Protein AF-A0A3M1I078-F1 (afdb_monomer)

Foldseek 3Di:
DDDPPDDDDPVNVVVVVVVVVVVVVVVVVVVVVVVVVVVVVVVVVVVVVQQVVVVVVVVVCVVVVVDPDDAADWDWDWDDDPRWTKIWTWGDPPPDIDIDMDTDD

pLDDT: mean 86.78, std 10.29, range [51.62, 98.0]

Sequence (105 aa):
MRERKRGFSIVEALVAMAIVAVVLLALAMLLAHNIRTNQASRERLDAAQAAREILADYASKITAGSLACTVRTVCSYQGSYKGFSYTVYAKNNGSSWTLRVRLQP

Solvent-accessible surface area (backbone atoms only — not comparable to full-atom values): 6225 Å² total; per-residue (Å²): 137,84,81,78,81,80,77,87,50,72,68,56,52,54,52,52,51,52,51,51,53,54,52,53,53,54,50,52,55,52,50,57,50,51,51,54,56,49,51,59,48,48,55,51,50,52,50,52,49,49,49,51,54,52,50,51,54,50,51,53,35,55,76,69,64,71,54,91,68,58,89,77,45,76,41,77,48,74,54,75,57,97,81,27,40,35,38,38,36,40,36,50,74,86,91,51,75,48,76,47,75,47,78,40,122

Nearest PDB structures (foldseek):
  4wpy-assembly1_A-2  TM=6.976E-01  e=4.905E-01  Mycobacterium tuberculosis H37Rv
  2fgg-assembly1_A  TM=7.430E-01  e=8.508E-01  Mycobacterium tuberculosis

Structure (mmCIF, N/CA/C/O backbone):
data_AF-A0A3M1I078-F1
#
_entry.id   AF-A0A3M1I078-F1
#
loop_
_atom_site.group_PDB
_atom_site.id
_atom_site.type_symbol
_atom_site.label_atom_id
_atom_site.label_alt_id
_atom_site.label_comp_id
_atom_site.label_asym_id
_atom_site.label_entity_id
_atom_site.label_seq_id
_atom_site.pdbx_PDB_ins_code
_atom_site.Cartn_x
_atom_site.Cartn_y
_atom_site.Cartn_z
_atom_site.occupancy
_atom_site.B_iso_or_equiv
_atom_site.auth_seq_id
_atom_site.auth_comp_id
_atom_site.auth_asym_id
_atom_site.auth_atom_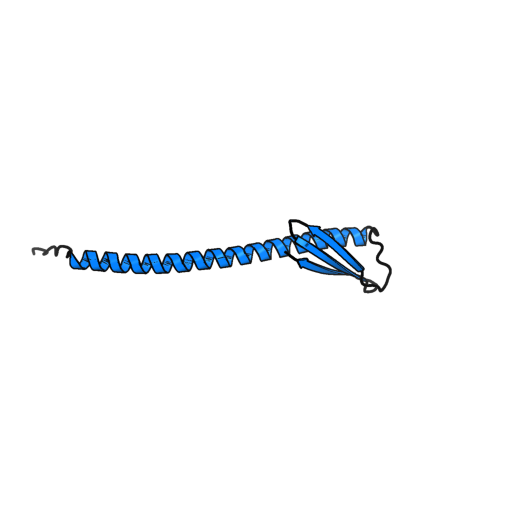id
_atom_site.pdbx_PDB_model_num
ATOM 1 N N . MET A 1 1 ? -25.489 -26.427 59.526 1.00 51.62 1 MET A N 1
ATOM 2 C CA . MET A 1 1 ? -24.937 -25.147 59.028 1.00 51.62 1 MET A CA 1
ATOM 3 C C . MET A 1 1 ? -25.799 -24.702 57.852 1.00 51.62 1 MET A C 1
ATOM 5 O O . MET A 1 1 ? -25.840 -25.408 56.859 1.00 51.62 1 MET A O 1
ATOM 9 N N . ARG A 1 2 ? -26.607 -23.641 58.000 1.00 61.75 2 ARG A N 1
ATOM 10 C CA . ARG A 1 2 ? -27.474 -23.121 56.924 1.00 61.75 2 ARG A CA 1
ATOM 11 C C . ARG A 1 2 ? -26.709 -22.029 56.180 1.00 61.75 2 ARG A C 1
ATOM 13 O O . ARG A 1 2 ? -26.532 -20.940 56.719 1.00 61.75 2 ARG A O 1
ATOM 20 N N . GLU A 1 3 ? -26.256 -22.325 54.968 1.00 66.94 3 GLU A N 1
ATOM 21 C CA . GLU A 1 3 ? -25.713 -21.320 54.056 1.00 66.94 3 GLU A CA 1
ATOM 22 C C . GLU A 1 3 ? -26.816 -20.312 53.707 1.00 66.94 3 GLU A C 1
ATOM 24 O O . GLU A 1 3 ? -27.825 -20.652 53.087 1.00 66.94 3 GLU A O 1
ATOM 29 N N . ARG A 1 4 ? -26.662 -19.055 54.137 1.00 67.12 4 ARG A N 1
ATOM 30 C CA . ARG A 1 4 ? -27.533 -17.972 53.672 1.00 67.12 4 ARG A CA 1
ATOM 31 C C . ARG A 1 4 ? -27.164 -17.663 52.224 1.00 67.12 4 ARG A C 1
ATOM 33 O O . ARG A 1 4 ? -26.173 -16.982 51.979 1.00 67.12 4 ARG A O 1
ATOM 40 N N . LYS A 1 5 ? -27.977 -18.121 51.271 1.00 68.12 5 LYS A N 1
ATOM 41 C CA . LYS A 1 5 ? -27.914 -17.648 49.883 1.00 68.12 5 LYS A CA 1
ATOM 42 C C . LYS A 1 5 ? -28.320 -16.170 49.863 1.00 68.12 5 LYS A C 1
ATOM 44 O O . LYS A 1 5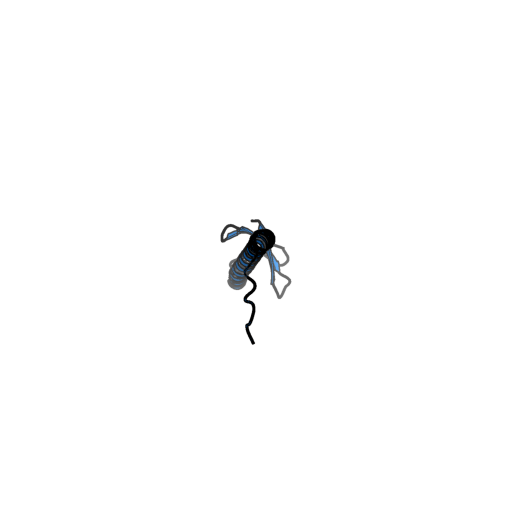 ? -29.498 -15.850 50.000 1.00 68.12 5 LYS A O 1
ATOM 49 N N . ARG A 1 6 ? -27.343 -15.263 49.780 1.00 73.94 6 ARG A N 1
ATOM 50 C CA . ARG A 1 6 ? -27.597 -13.838 49.528 1.00 73.94 6 ARG A CA 1
ATOM 51 C C . ARG A 1 6 ? -28.068 -13.700 48.078 1.00 73.94 6 ARG A C 1
ATOM 53 O O . ARG A 1 6 ? -27.366 -14.129 47.169 1.00 73.94 6 ARG A O 1
ATOM 60 N N . GLY A 1 7 ? -29.282 -13.185 47.888 1.00 76.00 7 GLY A N 1
ATOM 61 C CA . GLY A 1 7 ? -29.831 -12.876 46.569 1.00 76.00 7 GLY A CA 1
ATOM 62 C C . GLY A 1 7 ? -29.190 -11.620 45.981 1.00 76.00 7 GLY A C 1
ATOM 63 O O . GLY A 1 7 ? -28.737 -10.753 46.726 1.00 76.00 7 GLY A O 1
ATOM 64 N N . PHE A 1 8 ? -29.155 -11.548 44.654 1.00 77.88 8 PHE A N 1
ATOM 65 C CA . PHE A 1 8 ? -28.598 -10.426 43.904 1.00 77.88 8 PHE A CA 1
ATOM 66 C C . PHE A 1 8 ? -29.483 -9.183 44.060 1.00 77.88 8 PHE A C 1
ATOM 68 O O . PHE A 1 8 ? -30.706 -9.262 43.920 1.00 77.88 8 PHE A O 1
ATOM 75 N N . SER A 1 9 ? -28.877 -8.042 44.375 1.00 90.62 9 SER A N 1
AT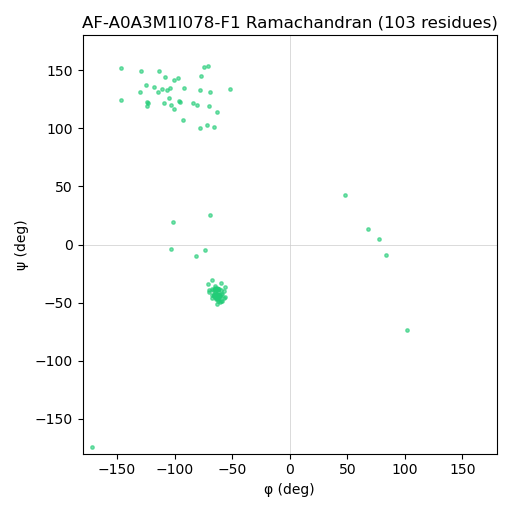OM 76 C CA . SER A 1 9 ? -29.589 -6.775 44.551 1.00 90.62 9 SER A CA 1
ATOM 77 C C . SER A 1 9 ? -29.974 -6.156 43.200 1.00 90.62 9 SER A C 1
ATOM 79 O O . SER A 1 9 ? -29.202 -6.202 42.244 1.00 90.62 9 SER A O 1
ATOM 81 N N . ILE A 1 10 ? -31.138 -5.494 43.116 1.00 91.62 10 ILE A N 1
ATOM 82 C CA . ILE A 1 10 ? -31.532 -4.698 41.931 1.00 91.62 10 ILE A CA 1
ATOM 83 C C . ILE A 1 10 ? -30.468 -3.635 41.614 1.00 91.62 10 ILE A C 1
ATOM 85 O O . ILE A 1 10 ? -30.166 -3.376 40.451 1.00 91.62 10 ILE A O 1
ATOM 89 N N . VAL A 1 11 ? -29.858 -3.053 42.650 1.00 93.31 11 VAL A N 1
ATOM 90 C CA . VAL A 1 11 ? -28.791 -2.060 42.487 1.00 93.31 11 VAL A CA 1
ATOM 91 C C . VAL A 1 11 ? -27.542 -2.697 41.874 1.00 93.31 11 VAL A C 1
ATOM 93 O O . VAL A 1 11 ? -26.941 -2.098 40.988 1.00 93.31 11 VAL A O 1
ATOM 96 N N . GLU A 1 12 ? -27.181 -3.926 42.263 1.00 93.12 12 GLU A N 1
ATOM 97 C CA . GLU A 1 12 ? -26.063 -4.649 41.633 1.00 93.12 12 GLU A CA 1
ATOM 98 C C . GLU A 1 12 ? -26.332 -4.916 40.148 1.00 93.12 12 GLU A C 1
ATOM 100 O O . GLU A 1 12 ? -25.424 -4.772 39.334 1.00 93.12 12 GLU A O 1
ATOM 105 N N . ALA A 1 13 ? -27.576 -5.232 39.768 1.00 93.62 13 ALA A N 1
ATOM 106 C CA . ALA A 1 13 ? -27.943 -5.445 38.366 1.00 93.62 13 ALA A CA 1
ATOM 107 C C . ALA A 1 13 ? -27.828 -4.168 37.528 1.00 93.62 13 ALA A C 1
ATOM 109 O O . ALA A 1 13 ? -27.273 -4.202 36.429 1.00 93.62 13 ALA A O 1
ATOM 110 N N . LEU A 1 14 ? -28.293 -3.037 38.058 1.00 95.75 14 LEU A N 1
ATOM 111 C CA . LEU A 1 14 ? -28.181 -1.743 37.383 1.00 95.75 14 LEU A CA 1
ATOM 112 C C . LEU A 1 14 ? -26.719 -1.320 37.213 1.00 95.75 14 LEU A C 1
ATOM 114 O O . LEU A 1 14 ? -26.326 -0.877 36.134 1.00 95.75 14 LEU A O 1
ATOM 118 N N . VAL A 1 15 ? -25.898 -1.511 38.249 1.00 96.25 15 VAL A N 1
ATOM 119 C CA . VAL A 1 15 ? -24.461 -1.218 38.186 1.00 96.25 15 VAL A CA 1
ATOM 120 C C . VAL A 1 15 ? -23.759 -2.146 37.192 1.00 96.25 15 VAL A C 1
ATOM 122 O O . VAL A 1 15 ? -22.976 -1.672 36.372 1.00 96.25 15 VAL A O 1
ATOM 125 N N . ALA A 1 16 ? -24.071 -3.445 37.193 1.00 95.94 16 ALA A N 1
ATOM 126 C CA . ALA A 1 16 ? -23.504 -4.393 36.238 1.00 95.94 16 ALA A CA 1
ATOM 127 C C . ALA A 1 16 ? -23.850 -4.018 34.788 1.00 95.94 16 ALA A C 1
ATOM 129 O O . ALA A 1 16 ? -22.963 -3.994 33.935 1.00 95.94 16 ALA A O 1
ATOM 130 N N . MET A 1 17 ? -25.106 -3.655 34.508 1.00 95.56 17 MET A N 1
ATOM 131 C CA . MET A 1 17 ? -25.512 -3.186 33.179 1.00 95.56 17 MET A CA 1
ATOM 132 C C . MET A 1 17 ? -24.794 -1.896 32.773 1.00 95.56 17 MET A C 1
ATOM 134 O O . MET A 1 17 ? -24.351 -1.785 31.630 1.00 95.56 17 MET A O 1
ATOM 138 N N . ALA A 1 18 ? -24.622 -0.946 33.698 1.00 96.81 18 ALA A N 1
ATOM 139 C CA . ALA A 1 18 ? -23.882 0.285 33.432 1.00 96.81 18 ALA A CA 1
ATOM 140 C C . ALA A 1 18 ? -22.413 0.002 33.074 1.00 96.81 18 ALA A C 1
ATOM 142 O O . ALA A 1 18 ? -21.901 0.545 32.096 1.00 96.81 18 ALA A O 1
ATOM 143 N N . ILE A 1 19 ? -21.751 -0.898 33.809 1.00 97.81 19 ILE A N 1
ATOM 144 C CA . ILE A 1 19 ? -20.371 -1.312 33.517 1.00 97.81 19 ILE A CA 1
ATOM 145 C C . ILE A 1 19 ? -20.295 -1.978 32.139 1.00 97.81 19 ILE A C 1
ATOM 147 O O . ILE A 1 19 ? -19.441 -1.616 31.331 1.00 97.81 19 ILE A O 1
ATOM 151 N N . VAL A 1 20 ? -21.206 -2.907 31.837 1.00 97.81 20 VAL A N 1
ATOM 152 C CA . VAL A 1 20 ? -21.254 -3.583 30.531 1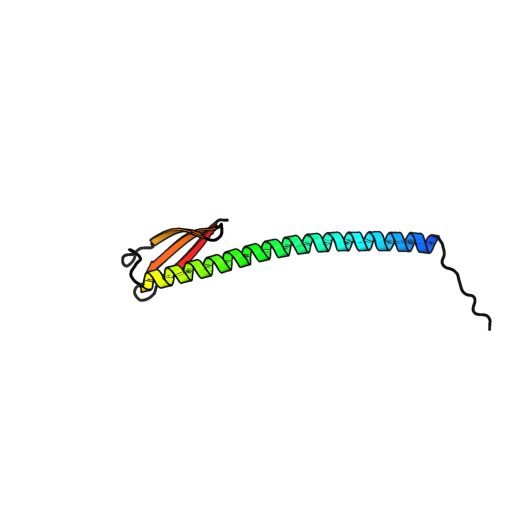.00 97.81 20 VAL A CA 1
ATOM 153 C C . VAL A 1 20 ? -21.438 -2.574 29.396 1.00 97.81 20 VAL A C 1
ATOM 155 O O . VAL A 1 20 ? -20.738 -2.665 28.390 1.00 97.81 20 VAL A O 1
ATOM 158 N N . ALA A 1 21 ? -22.311 -1.576 29.559 1.00 97.56 21 ALA A N 1
ATOM 159 C CA . ALA A 1 21 ? -22.519 -0.536 28.554 1.00 97.56 21 ALA A CA 1
ATOM 160 C C . ALA A 1 21 ? -21.236 0.267 28.273 1.00 97.56 21 ALA A C 1
ATOM 162 O O . ALA A 1 21 ? -20.884 0.484 27.112 1.00 97.56 21 ALA A O 1
ATOM 163 N N . VAL A 1 22 ? -20.497 0.652 29.318 1.00 97.75 22 VAL A N 1
ATOM 164 C CA . VAL A 1 22 ? -19.217 1.368 29.177 1.00 97.75 22 VAL A CA 1
ATOM 165 C C . VAL A 1 22 ? -18.164 0.494 28.486 1.00 97.75 22 VAL A C 1
ATOM 167 O O . VAL A 1 22 ? -17.454 0.967 27.598 1.00 97.75 22 VAL A O 1
ATOM 170 N N . VAL A 1 23 ? -18.087 -0.792 28.838 1.00 98.00 23 VAL A N 1
ATOM 171 C CA . VAL A 1 23 ? -17.146 -1.740 28.218 1.00 98.00 23 VAL A CA 1
ATOM 172 C C . VAL A 1 23 ? -17.453 -1.940 26.733 1.00 98.00 23 VAL A C 1
ATOM 174 O O . VAL A 1 23 ? -16.545 -1.878 25.903 1.00 98.00 23 VAL A O 1
ATOM 177 N N . LEU A 1 24 ? -18.724 -2.133 26.371 1.00 97.31 24 LEU A N 1
ATOM 178 C CA . LEU A 1 24 ? -19.136 -2.282 24.973 1.00 97.31 24 LEU A CA 1
ATOM 179 C C . LEU A 1 24 ? -18.832 -1.024 24.153 1.00 97.31 24 LEU A C 1
ATOM 181 O O . LEU A 1 24 ? -18.380 -1.129 23.012 1.00 97.31 24 LEU A O 1
ATOM 185 N N . LEU A 1 25 ? -19.010 0.161 24.742 1.00 96.06 25 LEU A N 1
ATOM 186 C CA . LEU A 1 25 ? -18.672 1.422 24.088 1.00 96.06 25 LEU A CA 1
ATOM 187 C C . LEU A 1 25 ? -17.165 1.534 23.800 1.00 96.06 25 LEU A C 1
ATOM 189 O O . LEU A 1 25 ? -16.769 1.932 22.702 1.00 96.06 25 LEU A O 1
ATOM 193 N N . ALA A 1 26 ? -16.317 1.139 24.753 1.00 96.62 26 ALA A N 1
ATOM 194 C CA . ALA A 1 26 ? -14.868 1.120 24.561 1.00 96.62 26 ALA A CA 1
ATOM 195 C C . ALA A 1 26 ? -14.446 0.144 23.445 1.00 96.62 26 ALA A C 1
ATOM 197 O O . ALA A 1 26 ? -13.640 0.493 22.578 1.00 96.62 26 ALA A O 1
ATOM 198 N N . LEU A 1 27 ? -15.037 -1.054 23.418 1.00 96.19 27 LEU A N 1
ATOM 199 C CA . LEU A 1 27 ? -14.784 -2.055 22.376 1.00 96.19 27 LEU A CA 1
ATOM 200 C C . LEU A 1 27 ? -15.215 -1.569 20.986 1.00 96.19 27 LEU A C 1
ATOM 202 O O . LEU A 1 27 ? -14.500 -1.801 20.010 1.00 96.19 27 LEU A O 1
ATOM 206 N N . ALA A 1 28 ? -16.337 -0.851 20.888 1.00 95.56 28 ALA A N 1
ATOM 207 C CA . ALA A 1 28 ? -16.813 -0.290 19.626 1.00 95.56 28 ALA A CA 1
ATOM 208 C C . ALA A 1 28 ? -15.815 0.720 19.029 1.00 95.56 28 ALA A C 1
ATOM 210 O O . ALA A 1 28 ? -15.514 0.662 17.834 1.00 95.56 28 ALA A O 1
ATOM 211 N N . MET A 1 29 ? -15.244 1.603 19.858 1.00 94.94 29 MET A N 1
ATOM 212 C CA . MET A 1 29 ? -14.209 2.547 19.416 1.00 94.94 29 MET A CA 1
ATOM 213 C C . MET A 1 29 ? -12.941 1.831 18.940 1.00 94.94 29 MET A C 1
ATOM 215 O O . MET A 1 29 ? -12.386 2.178 17.893 1.00 94.94 29 MET A O 1
ATOM 219 N N . LEU A 1 30 ? -12.505 0.799 19.666 1.00 95.00 30 LEU A N 1
ATOM 220 C CA . LEU A 1 30 ? -11.326 0.014 19.304 1.00 95.00 30 LEU A CA 1
ATOM 221 C C . LEU A 1 30 ? -11.528 -0.741 17.983 1.00 95.00 30 LEU A C 1
ATOM 223 O O . LEU A 1 30 ? -10.623 -0.777 17.146 1.00 95.00 30 LEU A O 1
ATOM 227 N N . LEU A 1 31 ? -12.717 -1.301 17.756 1.00 94.38 31 LEU A N 1
ATOM 228 C CA . LEU A 1 31 ? -13.056 -1.970 16.501 1.00 94.38 31 LEU A CA 1
ATOM 229 C C . LEU A 1 31 ? -13.045 -0.992 15.318 1.00 94.38 31 LEU A C 1
ATOM 231 O O . LEU A 1 31 ? -12.421 -1.274 14.294 1.00 94.38 31 LEU A O 1
ATOM 235 N N . ALA A 1 32 ? -13.676 0.176 15.464 1.00 92.69 32 ALA A N 1
ATOM 236 C CA . ALA A 1 32 ? -13.696 1.200 14.419 1.00 92.69 32 ALA A CA 1
ATOM 237 C C . ALA A 1 32 ? -12.279 1.670 14.049 1.00 92.69 32 ALA A C 1
ATOM 239 O O . ALA A 1 32 ? -11.966 1.852 12.870 1.00 92.69 32 ALA A O 1
ATOM 240 N N . HIS A 1 33 ? -11.404 1.816 15.048 1.00 92.88 33 HIS A N 1
ATOM 241 C CA . HIS A 1 33 ? -10.004 2.157 14.823 1.00 92.88 33 HIS A CA 1
ATOM 242 C C . HIS A 1 33 ? -9.256 1.048 14.066 1.00 92.88 33 HIS A C 1
ATOM 244 O O . HIS A 1 33 ? -8.578 1.326 13.078 1.00 92.88 33 HIS A O 1
ATOM 250 N N . ASN A 1 34 ? -9.443 -0.216 14.457 1.00 92.19 34 ASN A N 1
ATOM 251 C CA . ASN A 1 34 ? -8.817 -1.357 13.785 1.00 92.19 34 ASN A CA 1
ATOM 252 C C . ASN A 1 34 ? -9.243 -1.501 12.319 1.00 92.19 34 ASN A C 1
ATOM 254 O O . ASN A 1 34 ? -8.410 -1.826 11.475 1.00 92.19 34 ASN A O 1
ATOM 258 N N . ILE A 1 35 ? -10.513 -1.251 11.987 1.00 92.06 35 ILE A N 1
ATOM 259 C CA . ILE A 1 35 ? -10.994 -1.319 10.597 1.00 92.06 35 ILE A CA 1
ATOM 260 C C . ILE A 1 35 ? -10.277 -0.280 9.732 1.00 92.06 35 ILE A C 1
ATOM 262 O O . ILE A 1 35 ? -9.743 -0.631 8.681 1.00 92.06 35 ILE A O 1
ATOM 266 N N . ARG A 1 36 ? -10.203 0.974 10.194 1.00 91.06 36 ARG A N 1
ATOM 267 C CA . ARG A 1 36 ? -9.538 2.061 9.456 1.00 91.06 36 ARG A CA 1
ATOM 268 C C . ARG A 1 36 ? -8.052 1.775 9.244 1.00 91.06 36 ARG A C 1
ATOM 270 O O . ARG A 1 36 ? -7.545 1.927 8.136 1.00 91.06 36 ARG A O 1
ATOM 277 N N . THR A 1 37 ? -7.366 1.294 10.279 1.00 90.62 37 THR A N 1
ATOM 278 C CA . THR A 1 37 ? -5.942 0.940 10.194 1.00 90.62 37 THR A CA 1
ATOM 279 C C . THR A 1 37 ? -5.702 -0.237 9.243 1.00 90.62 37 THR A C 1
ATOM 281 O O . THR A 1 37 ? -4.742 -0.228 8.467 1.00 90.62 37 THR A O 1
ATOM 284 N N . ASN A 1 38 ? -6.597 -1.229 9.232 1.00 91.44 38 ASN A N 1
ATOM 285 C CA . ASN A 1 38 ? -6.513 -2.356 8.304 1.00 91.44 38 ASN A CA 1
ATOM 286 C 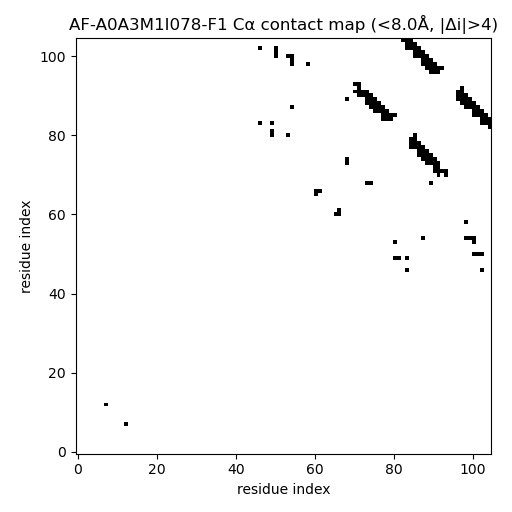C . ASN A 1 38 ? -6.809 -1.948 6.856 1.00 91.44 38 ASN A C 1
ATOM 288 O O . ASN A 1 38 ? -6.126 -2.426 5.955 1.00 91.44 38 ASN A O 1
ATOM 292 N N . GLN A 1 39 ? -7.774 -1.058 6.616 1.00 90.50 39 GLN A N 1
ATOM 293 C CA . GLN A 1 39 ? -8.051 -0.524 5.276 1.00 90.50 39 GLN A CA 1
ATOM 294 C C . GLN A 1 39 ? -6.834 0.216 4.711 1.00 90.50 39 GLN A C 1
ATOM 296 O O . GLN A 1 39 ? -6.365 -0.136 3.632 1.00 90.50 39 GLN A O 1
ATOM 301 N N . ALA A 1 40 ? -6.234 1.123 5.487 1.00 89.38 40 ALA A N 1
ATOM 302 C CA . ALA A 1 40 ? -5.012 1.819 5.081 1.00 89.38 40 ALA A CA 1
ATOM 303 C C . ALA A 1 40 ? -3.840 0.854 4.815 1.00 89.38 40 ALA A C 1
ATOM 305 O O . ALA A 1 40 ? -3.001 1.091 3.946 1.00 89.38 40 ALA A O 1
ATOM 306 N N . SER A 1 41 ? -3.769 -0.254 5.558 1.00 91.06 41 SER A N 1
ATOM 307 C CA . SER A 1 41 ? -2.754 -1.290 5.339 1.00 91.06 41 SER A CA 1
ATOM 308 C C . SER A 1 41 ? -2.996 -2.064 4.043 1.00 91.06 41 SER A C 1
ATOM 310 O O . SER A 1 41 ? -2.045 -2.317 3.307 1.00 91.06 41 SER A O 1
ATOM 312 N N . ARG A 1 42 ? -4.255 -2.399 3.731 1.00 90.25 42 ARG A N 1
ATOM 313 C CA . ARG A 1 42 ? -4.634 -3.067 2.477 1.00 90.25 42 ARG A CA 1
ATOM 314 C C . ARG A 1 42 ? -4.316 -2.204 1.264 1.00 90.25 42 ARG A C 1
ATOM 316 O O . ARG A 1 42 ? -3.628 -2.682 0.377 1.00 90.25 42 ARG A O 1
ATOM 323 N N . GLU A 1 43 ? -4.674 -0.922 1.285 1.00 88.94 43 GLU A N 1
ATOM 324 C CA . GLU A 1 43 ? -4.358 0.008 0.190 1.00 88.94 43 GLU A CA 1
ATOM 325 C C . GLU A 1 43 ? -2.848 0.086 -0.088 1.00 88.94 43 GLU A C 1
ATOM 327 O O . GLU A 1 43 ? -2.412 0.093 -1.239 1.00 88.94 43 GLU A O 1
ATOM 332 N N . ARG A 1 44 ? -2.021 0.086 0.967 1.00 89.50 44 ARG A N 1
ATOM 333 C CA . ARG A 1 44 ? -0.556 0.064 0.830 1.00 89.50 44 ARG A CA 1
ATOM 334 C C . ARG A 1 44 ? -0.040 -1.252 0.256 1.00 89.50 44 ARG A C 1
ATOM 336 O O . ARG A 1 44 ? 0.915 -1.229 -0.519 1.00 89.50 44 ARG A O 1
ATOM 343 N N . LEU A 1 45 ? -0.632 -2.381 0.641 1.00 93.56 45 LEU A N 1
ATOM 344 C CA . LEU A 1 45 ? -0.278 -3.694 0.101 1.00 93.56 45 LEU A CA 1
ATOM 345 C C . LEU A 1 45 ? -0.677 -3.812 -1.372 1.00 93.56 45 LEU A C 1
ATOM 347 O O . LEU A 1 45 ? 0.145 -4.249 -2.175 1.00 93.56 45 LEU A O 1
ATOM 351 N N . ASP A 1 46 ? -1.868 -3.342 -1.733 1.00 92.94 46 ASP A N 1
ATOM 352 C CA . ASP A 1 46 ? -2.368 -3.335 -3.107 1.00 92.94 46 ASP A CA 1
ATOM 353 C C . ASP A 1 46 ? -1.491 -2.449 -4.001 1.00 92.94 46 ASP A C 1
ATOM 355 O O . ASP A 1 46 ? -1.041 -2.887 -5.063 1.00 92.94 46 ASP A O 1
ATOM 359 N N . ALA A 1 47 ? -1.142 -1.242 -3.539 1.00 90.75 47 ALA A N 1
ATOM 360 C CA . ALA A 1 47 ? -0.210 -0.360 -4.238 1.00 90.75 47 ALA A CA 1
ATOM 361 C C . ALA A 1 47 ? 1.186 -0.996 -4.377 1.00 90.75 47 ALA A C 1
ATOM 363 O O . ALA A 1 47 ? 1.793 -0.953 -5.446 1.00 90.75 47 ALA A O 1
ATOM 364 N N . ALA A 1 48 ? 1.709 -1.632 -3.325 1.00 93.44 48 ALA A N 1
ATOM 365 C CA . ALA A 1 48 ? 3.005 -2.306 -3.385 1.00 93.44 48 ALA A CA 1
ATOM 366 C C . ALA A 1 48 ? 2.996 -3.504 -4.349 1.00 93.44 48 ALA A C 1
ATOM 368 O O . ALA A 1 48 ? 3.976 -3.724 -5.065 1.00 93.44 48 ALA A O 1
ATOM 369 N N . GLN A 1 49 ? 1.902 -4.266 -4.396 1.00 94.94 49 GLN A N 1
ATOM 370 C CA . GLN A 1 49 ? 1.745 -5.373 -5.332 1.00 94.94 49 GLN A CA 1
ATOM 371 C C . GLN A 1 49 ? 1.639 -4.868 -6.775 1.00 94.94 49 GLN A C 1
ATOM 373 O O . GLN A 1 49 ? 2.368 -5.358 -7.637 1.00 94.94 49 GLN A O 1
ATOM 378 N N . ALA A 1 50 ? 0.820 -3.842 -7.026 1.00 93.19 50 ALA A N 1
ATOM 379 C CA . ALA A 1 50 ? 0.714 -3.198 -8.333 1.00 93.19 50 ALA A CA 1
ATOM 380 C C . ALA A 1 50 ? 2.078 -2.674 -8.809 1.00 93.19 50 ALA A C 1
ATOM 382 O O . ALA A 1 50 ? 2.496 -2.954 -9.930 1.00 93.19 50 ALA A O 1
ATOM 383 N N . ALA A 1 51 ? 2.824 -1.990 -7.936 1.00 92.69 51 ALA A N 1
ATOM 384 C CA . ALA A 1 51 ? 4.180 -1.529 -8.223 1.00 92.69 51 ALA A CA 1
ATOM 385 C C . ALA A 1 51 ? 5.114 -2.678 -8.633 1.00 92.69 51 ALA A C 1
ATOM 387 O O . ALA A 1 51 ? 5.862 -2.539 -9.600 1.00 92.69 51 ALA A O 1
ATOM 388 N N . ARG A 1 52 ? 5.080 -3.813 -7.922 1.00 93.56 52 ARG A N 1
ATOM 389 C CA . ARG A 1 52 ? 5.917 -4.984 -8.235 1.00 93.56 52 ARG A CA 1
ATOM 390 C C . ARG A 1 52 ? 5.585 -5.579 -9.598 1.00 93.56 52 ARG A C 1
ATOM 392 O O . ARG A 1 52 ? 6.502 -5.870 -10.359 1.00 93.56 52 ARG A O 1
ATOM 399 N N . GLU A 1 53 ? 4.303 -5.735 -9.906 1.00 94.38 53 GLU A N 1
ATOM 400 C CA . GLU A 1 53 ? 3.843 -6.292 -11.182 1.00 94.38 53 GLU A CA 1
ATOM 401 C C . GLU A 1 53 ? 4.209 -5.368 -12.354 1.00 94.38 53 GLU A C 1
ATOM 403 O O . GLU A 1 53 ? 4.763 -5.836 -13.348 1.00 94.38 53 GLU A O 1
ATOM 408 N N . ILE A 1 54 ? 4.016 -4.051 -12.204 1.00 92.12 54 ILE A N 1
ATOM 409 C CA . ILE A 1 54 ? 4.442 -3.053 -13.198 1.00 92.12 54 ILE A CA 1
ATOM 410 C C . ILE A 1 54 ? 5.957 -3.131 -13.417 1.00 92.12 54 ILE A C 1
ATOM 412 O O . ILE A 1 54 ? 6.423 -3.178 -14.552 1.00 92.12 54 ILE A O 1
ATOM 416 N N . LEU A 1 55 ? 6.753 -3.153 -12.345 1.00 91.56 55 LEU A N 1
ATOM 417 C CA . LEU A 1 55 ? 8.211 -3.216 -12.466 1.00 91.5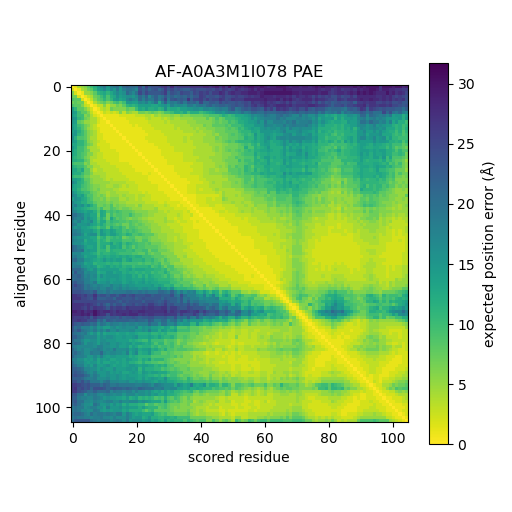6 55 LEU A CA 1
ATOM 418 C C . LEU A 1 55 ? 8.680 -4.516 -13.133 1.00 91.56 55 LEU A C 1
ATOM 420 O O . LEU A 1 55 ? 9.625 -4.470 -13.917 1.00 91.56 55 LEU A O 1
ATOM 424 N N . ALA A 1 56 ? 8.026 -5.647 -12.858 1.00 92.12 56 ALA A N 1
ATOM 425 C CA . ALA A 1 56 ? 8.330 -6.928 -13.493 1.00 92.12 56 ALA A CA 1
ATOM 426 C C . ALA A 1 56 ? 8.012 -6.916 -14.998 1.00 92.12 56 ALA A C 1
ATOM 428 O O . ALA A 1 56 ? 8.845 -7.340 -15.802 1.00 92.12 56 ALA A O 1
ATOM 429 N N . ASP A 1 57 ? 6.859 -6.364 -15.389 1.00 90.00 57 ASP A N 1
ATOM 430 C CA . ASP A 1 57 ? 6.501 -6.167 -16.799 1.00 90.00 57 ASP A CA 1
ATOM 431 C C . ASP A 1 57 ? 7.540 -5.284 -17.508 1.00 90.00 57 ASP A C 1
ATOM 433 O O . ASP A 1 57 ? 8.101 -5.673 -18.534 1.00 90.00 57 ASP A O 1
ATOM 437 N N . TYR A 1 58 ? 7.902 -4.142 -16.916 1.00 87.25 58 TYR A N 1
ATOM 438 C CA . TYR A 1 58 ? 8.908 -3.247 -17.494 1.00 87.25 58 TYR A CA 1
ATOM 439 C C . TYR A 1 58 ? 10.303 -3.869 -17.555 1.00 87.25 58 TYR A C 1
ATOM 441 O O . TYR A 1 58 ? 11.011 -3.663 -18.539 1.00 87.25 58 TYR A O 1
ATOM 449 N N . ALA A 1 59 ? 10.698 -4.658 -16.555 1.00 87.06 59 ALA A N 1
ATOM 450 C CA . ALA A 1 59 ? 11.958 -5.390 -16.593 1.00 87.06 59 ALA A CA 1
ATOM 451 C C . ALA A 1 59 ? 12.007 -6.351 -17.792 1.00 87.06 59 ALA A C 1
ATOM 453 O O . ALA A 1 59 ? 13.011 -6.376 -18.502 1.00 87.06 59 ALA A O 1
ATOM 454 N N . SER A 1 60 ? 10.910 -7.065 -18.074 1.00 87.69 60 SER A N 1
ATOM 455 C CA . SER A 1 60 ? 10.822 -7.946 -19.247 1.00 87.69 60 SER A CA 1
ATOM 456 C C . SER A 1 60 ? 10.886 -7.177 -20.574 1.00 87.69 60 SER A C 1
ATOM 458 O O . SER A 1 60 ? 11.512 -7.615 -21.536 1.00 87.69 60 SER A O 1
ATOM 460 N N . LYS A 1 61 ? 10.307 -5.973 -20.621 1.00 84.81 61 LYS A N 1
ATOM 461 C CA . LYS A 1 61 ? 10.331 -5.110 -21.809 1.00 84.81 61 LYS A CA 1
ATOM 462 C C . LYS A 1 61 ? 11.712 -4.523 -22.087 1.00 84.81 61 LYS A C 1
ATOM 464 O O . LYS A 1 61 ? 12.071 -4.372 -23.258 1.00 84.81 61 LYS A O 1
ATOM 469 N N . ILE A 1 62 ? 12.487 -4.234 -21.036 1.00 81.38 62 ILE A N 1
ATOM 470 C CA . ILE A 1 62 ? 13.900 -3.846 -21.149 1.00 81.38 62 ILE A CA 1
ATOM 471 C C . ILE A 1 62 ? 14.706 -4.996 -21.751 1.00 81.38 62 ILE A C 1
ATOM 473 O O . ILE A 1 62 ? 15.438 -4.779 -22.714 1.00 81.38 62 ILE A O 1
ATOM 477 N N . THR A 1 63 ? 14.581 -6.211 -21.208 1.00 82.88 63 THR A N 1
ATOM 478 C CA . THR A 1 63 ? 15.369 -7.360 -21.683 1.00 82.88 63 THR A CA 1
ATOM 479 C C . THR A 1 63 ? 14.982 -7.790 -23.095 1.00 82.88 63 THR A C 1
ATOM 481 O O . THR A 1 63 ? 15.849 -8.212 -23.853 1.00 82.88 63 THR A O 1
ATOM 484 N N . ALA A 1 64 ? 13.718 -7.608 -23.485 1.00 83.44 64 ALA A N 1
ATOM 485 C CA . ALA A 1 64 ? 13.245 -7.828 -24.850 1.00 83.44 64 ALA A CA 1
ATOM 486 C C . ALA A 1 64 ? 13.687 -6.742 -25.855 1.00 83.44 64 ALA A C 1
ATOM 488 O O . ALA A 1 64 ? 13.370 -6.846 -27.037 1.00 83.44 64 ALA A O 1
ATOM 489 N N . GLY A 1 65 ? 14.362 -5.672 -25.413 1.00 76.19 65 GLY A N 1
ATOM 490 C CA . GLY A 1 65 ? 14.775 -4.559 -26.280 1.00 76.19 65 GLY A CA 1
ATOM 491 C C . GLY A 1 65 ? 13.612 -3.714 -26.818 1.00 76.19 65 GLY A C 1
ATOM 492 O O . GLY A 1 65 ? 13.793 -2.918 -27.733 1.00 76.19 65 GLY A O 1
ATOM 493 N N . SER A 1 66 ? 12.414 -3.877 -26.253 1.00 71.94 66 SER A N 1
ATOM 494 C CA . SER A 1 66 ? 11.175 -3.241 -26.727 1.00 71.94 66 SER A CA 1
ATOM 495 C C . SER A 1 66 ? 10.999 -1.790 -26.263 1.00 71.94 66 SER A C 1
ATOM 497 O O . SER A 1 66 ? 10.109 -1.083 -26.734 1.00 71.94 66 SER A O 1
ATOM 499 N N . LEU A 1 67 ? 11.839 -1.327 -25.336 1.00 70.12 67 LEU A N 1
ATOM 500 C CA . LEU A 1 67 ? 11.809 0.046 -24.847 1.00 70.12 67 LEU A CA 1
ATOM 501 C C . LEU A 1 67 ? 12.819 0.886 -25.623 1.00 70.12 67 LEU A C 1
ATOM 503 O O . LEU A 1 67 ? 14.017 0.618 -25.584 1.00 70.12 67 LEU A O 1
ATOM 507 N N . ALA A 1 68 ? 12.336 1.955 -26.257 1.00 63.78 68 ALA A N 1
ATOM 508 C CA . ALA A 1 68 ? 13.136 2.929 -27.007 1.00 63.78 68 ALA A CA 1
ATOM 509 C C . ALA A 1 68 ? 14.053 3.808 -26.121 1.00 63.78 68 ALA A C 1
ATOM 511 O O . ALA A 1 68 ? 14.390 4.934 -26.480 1.00 63.78 68 ALA A O 1
ATOM 512 N N . CYS A 1 69 ? 14.439 3.326 -24.940 1.00 67.19 69 CYS A N 1
ATOM 513 C CA . CYS A 1 69 ? 15.325 4.038 -24.034 1.00 67.19 69 CYS A CA 1
ATOM 514 C C . CYS A 1 69 ? 16.773 3.938 -24.483 1.00 67.19 69 CYS A C 1
ATOM 516 O O . CYS A 1 69 ? 17.457 2.947 -24.223 1.00 67.19 69 CYS A O 1
ATOM 518 N N . THR A 1 70 ? 17.255 4.996 -25.121 1.00 58.50 70 THR A N 1
ATOM 519 C CA . THR A 1 70 ? 18.651 5.120 -25.531 1.00 58.50 70 THR A CA 1
ATOM 520 C C . THR A 1 70 ? 19.580 5.324 -24.326 1.00 58.50 70 THR A C 1
ATOM 522 O O . THR A 1 70 ? 19.191 5.824 -23.267 1.00 58.50 70 THR A O 1
ATOM 525 N N . VAL A 1 71 ? 20.837 4.909 -24.492 1.00 58.25 71 VAL A N 1
ATOM 526 C CA . VAL A 1 71 ? 21.889 4.903 -23.465 1.00 58.25 71 VAL A CA 1
ATOM 527 C C . VAL A 1 71 ? 22.030 6.283 -22.801 1.00 58.25 71 VAL A C 1
ATOM 529 O O . VAL A 1 71 ? 22.124 7.297 -23.487 1.00 58.25 71 VAL A O 1
ATOM 532 N N . ARG A 1 72 ? 22.115 6.301 -21.459 1.00 57.16 72 ARG A N 1
ATOM 533 C CA . ARG A 1 72 ? 22.393 7.472 -20.592 1.00 57.16 72 ARG A CA 1
ATOM 534 C C . ARG A 1 72 ? 21.255 8.472 -20.328 1.00 57.16 72 ARG A C 1
ATOM 536 O O . ARG A 1 72 ? 21.491 9.431 -19.593 1.00 57.16 72 ARG A O 1
ATOM 543 N N . THR A 1 73 ? 20.037 8.220 -20.804 1.00 66.75 73 THR A N 1
ATOM 544 C CA . THR A 1 73 ? 18.869 9.084 -20.540 1.00 66.75 73 THR A CA 1
ATOM 545 C C . THR A 1 73 ? 17.880 8.408 -19.583 1.00 66.75 73 THR A C 1
ATOM 547 O O . THR A 1 73 ? 17.711 7.190 -19.604 1.00 66.75 73 THR A O 1
ATOM 550 N N . VAL A 1 74 ? 17.245 9.190 -18.701 1.00 76.31 74 VAL A N 1
ATOM 551 C CA . VAL A 1 74 ? 16.123 8.714 -17.876 1.00 76.31 74 VAL A CA 1
ATOM 552 C C . VAL A 1 74 ? 14.864 8.750 -18.731 1.00 76.31 74 VAL A C 1
ATOM 554 O O . VAL A 1 74 ? 14.463 9.822 -19.176 1.00 76.31 74 VAL A O 1
ATOM 557 N N . CYS A 1 75 ? 14.226 7.604 -18.932 1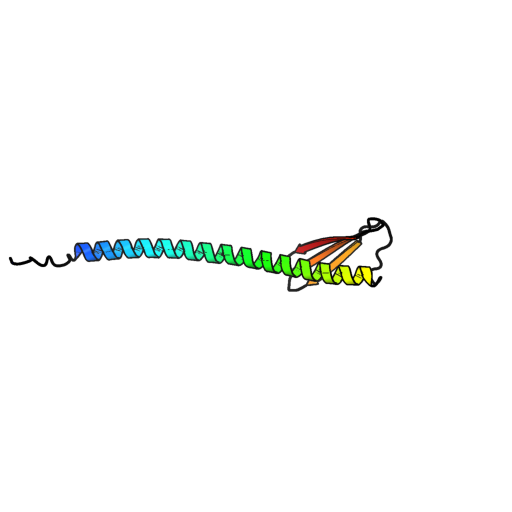.00 82.12 75 CYS A N 1
ATOM 558 C CA . CYS A 1 75 ? 12.926 7.549 -19.587 1.00 82.12 75 CYS A CA 1
ATOM 559 C C . CYS A 1 75 ? 11.815 7.490 -18.561 1.00 82.12 75 CYS A C 1
ATOM 561 O O . CYS A 1 75 ? 11.940 6.782 -17.562 1.00 82.12 75 CYS A O 1
ATOM 563 N N . SER A 1 76 ? 10.708 8.160 -18.854 1.00 86.88 76 SER A N 1
ATOM 564 C CA . SER A 1 76 ? 9.468 8.026 -18.106 1.00 86.88 76 SER A CA 1
ATOM 565 C C . SER A 1 76 ? 8.389 7.411 -18.984 1.00 86.88 76 SER A C 1
ATOM 567 O O . SER A 1 76 ? 8.141 7.906 -20.081 1.00 86.88 76 SER A O 1
ATOM 569 N N . TYR A 1 77 ? 7.712 6.392 -18.474 1.00 86.81 77 TYR A N 1
ATOM 570 C CA . TYR A 1 77 ? 6.520 5.827 -19.090 1.00 86.81 77 TYR A CA 1
ATOM 571 C C . TYR A 1 77 ? 5.342 5.985 -18.155 1.00 86.81 77 TYR A C 1
ATOM 573 O O . TYR A 1 77 ? 5.468 5.724 -16.961 1.00 86.81 77 TYR A O 1
ATOM 581 N N . GLN A 1 78 ? 4.207 6.400 -18.697 1.00 91.25 78 GLN A N 1
ATOM 582 C CA . GLN A 1 78 ? 2.986 6.593 -17.932 1.00 91.25 78 GLN A CA 1
ATOM 583 C C . GLN A 1 78 ? 1.930 5.585 -18.360 1.00 91.25 78 GLN A C 1
ATOM 585 O O . GLN A 1 78 ? 1.907 5.147 -19.509 1.00 91.25 78 GLN A O 1
ATOM 590 N N . GLY A 1 79 ? 1.068 5.210 -17.427 1.00 90.69 79 GLY A N 1
ATOM 591 C CA . GLY A 1 79 ? -0.035 4.306 -17.702 1.00 90.69 79 GLY A CA 1
ATOM 592 C C . GLY A 1 79 ? -0.985 4.191 -16.524 1.00 90.69 79 GLY A C 1
ATOM 593 O O . GLY A 1 79 ? -0.845 4.889 -15.518 1.00 90.69 79 GLY A O 1
ATOM 594 N N . SER A 1 80 ? -1.945 3.284 -16.660 1.00 91.44 80 SER A N 1
ATOM 595 C CA . SER A 1 80 ? -2.859 2.914 -15.588 1.00 91.44 80 SER A CA 1
ATOM 596 C C . SER A 1 80 ? -2.806 1.410 -15.362 1.00 91.44 80 SER A C 1
ATOM 598 O O . SER A 1 80 ? -2.750 0.635 -16.318 1.00 91.44 80 SER A O 1
ATOM 600 N N . TYR A 1 81 ? -2.786 0.994 -14.099 1.00 90.94 81 TYR A N 1
ATOM 601 C CA . TYR A 1 81 ? -2.782 -0.411 -13.717 1.00 90.94 81 TYR A CA 1
ATOM 602 C C . TYR A 1 81 ? -3.555 -0.613 -12.418 1.00 90.94 81 TYR A C 1
ATOM 604 O O . TYR A 1 81 ? -3.243 0.011 -11.405 1.00 90.94 81 TYR A O 1
ATOM 612 N N . LYS A 1 82 ? -4.566 -1.492 -12.449 1.00 88.00 82 LYS A N 1
ATOM 613 C CA . LYS A 1 82 ? -5.421 -1.828 -11.292 1.00 88.00 82 LYS A CA 1
ATOM 614 C C . LYS A 1 82 ? -5.951 -0.593 -10.539 1.00 88.00 82 LYS A C 1
ATOM 616 O O . LYS A 1 82 ? -5.951 -0.560 -9.317 1.00 88.00 82 LYS A O 1
ATOM 621 N N . GLY A 1 83 ? -6.385 0.428 -11.281 1.00 87.81 83 GLY A N 1
ATOM 622 C CA . GLY A 1 83 ? -6.930 1.667 -10.717 1.00 87.81 83 GLY A CA 1
ATOM 623 C C . GLY A 1 83 ? -5.886 2.713 -10.317 1.00 87.81 83 GLY A C 1
ATOM 624 O O . GLY A 1 83 ? -6.262 3.848 -10.071 1.00 87.81 83 GLY A O 1
ATOM 625 N N . PHE A 1 84 ? -4.591 2.387 -10.329 1.00 90.38 84 PHE A N 1
ATOM 626 C CA . PHE A 1 84 ? -3.527 3.356 -10.074 1.00 90.38 84 PHE A CA 1
ATOM 627 C C . PHE A 1 84 ? -3.035 3.982 -11.374 1.00 90.38 84 PHE A C 1
ATOM 629 O O . PHE A 1 84 ? -2.733 3.275 -12.339 1.00 90.38 84 PHE A O 1
ATOM 636 N N . SER A 1 85 ? -2.871 5.301 -11.380 1.00 92.88 85 SER A N 1
ATOM 637 C CA . SER A 1 85 ? -2.046 5.970 -12.385 1.00 92.88 85 SER A CA 1
ATOM 638 C C . SER A 1 85 ? -0.582 5.796 -12.001 1.00 92.88 85 SER A C 1
ATOM 640 O O . SER A 1 85 ? -0.209 5.989 -10.844 1.00 92.88 85 SER A O 1
ATOM 642 N N . TYR A 1 86 ? 0.269 5.411 -12.946 1.00 92.75 86 TYR A N 1
ATOM 643 C CA . TYR A 1 86 ? 1.674 5.156 -12.657 1.00 92.75 86 TYR A CA 1
ATOM 644 C C . TYR A 1 86 ? 2.608 5.887 -13.609 1.00 92.75 86 TYR A C 1
ATOM 646 O O . TYR A 1 86 ? 2.301 6.097 -14.779 1.00 92.75 86 TYR A O 1
ATOM 654 N N . THR A 1 87 ? 3.785 6.245 -13.099 1.00 92.06 87 THR A N 1
ATOM 655 C CA . THR A 1 87 ? 4.937 6.662 -13.903 1.00 92.06 87 THR A CA 1
ATOM 656 C C . THR A 1 87 ? 6.131 5.771 -13.570 1.00 92.06 87 THR A C 1
ATOM 658 O O . THR A 1 87 ? 6.578 5.743 -12.423 1.00 92.06 87 THR A O 1
ATOM 661 N N . VAL A 1 88 ? 6.658 5.045 -14.554 1.00 91.12 88 VAL A N 1
ATOM 662 C CA . VAL A 1 88 ? 7.895 4.264 -14.439 1.00 91.12 88 VAL A CA 1
ATOM 663 C C . VAL A 1 88 ? 9.054 5.084 -1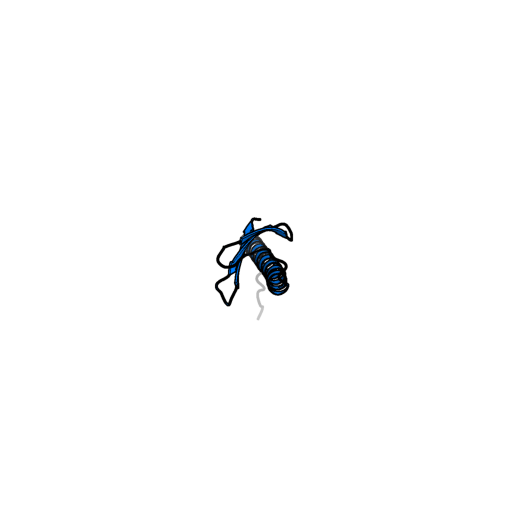4.972 1.00 91.12 88 VAL A C 1
ATOM 665 O O . VAL A 1 88 ? 9.046 5.487 -16.129 1.00 91.12 88 VAL A O 1
ATOM 668 N N . TYR A 1 89 ? 10.070 5.281 -14.144 1.00 89.00 89 TYR A N 1
ATOM 669 C CA . TYR A 1 89 ? 11.348 5.861 -14.515 1.00 89.00 89 TYR A CA 1
ATOM 670 C C . TYR A 1 89 ? 12.371 4.748 -14.707 1.00 89.00 89 TYR A C 1
ATOM 672 O O . TYR A 1 89 ? 12.711 4.045 -13.752 1.00 89.00 89 TYR A O 1
ATOM 680 N N . ALA A 1 90 ? 12.871 4.603 -15.928 1.00 87.81 90 ALA A N 1
ATOM 681 C CA . ALA A 1 90 ? 13.952 3.688 -16.260 1.00 87.81 90 ALA A CA 1
ATOM 682 C C . ALA A 1 90 ? 15.241 4.484 -16.474 1.00 87.81 90 ALA A C 1
ATOM 684 O O . ALA A 1 90 ? 15.276 5.423 -17.270 1.00 87.81 90 ALA A O 1
ATOM 685 N N . LYS A 1 91 ? 16.305 4.113 -15.762 1.00 86.44 91 LYS A N 1
ATOM 686 C CA . LYS A 1 91 ? 17.640 4.694 -15.919 1.00 86.44 91 LYS A CA 1
ATOM 687 C C . LYS A 1 91 ? 18.642 3.595 -16.245 1.00 86.44 91 LYS A C 1
ATOM 689 O O . LYS A 1 91 ? 18.824 2.675 -15.450 1.00 86.44 91 LYS A O 1
ATOM 694 N N . ASN A 1 92 ? 19.317 3.727 -17.381 1.00 84.50 92 ASN A N 1
ATOM 695 C CA . ASN A 1 92 ? 20.439 2.869 -17.741 1.00 84.50 92 ASN A CA 1
ATOM 696 C C . ASN A 1 92 ? 21.734 3.402 -17.100 1.00 84.50 92 ASN A C 1
ATOM 698 O O . ASN A 1 92 ? 22.123 4.546 -17.345 1.00 84.50 92 ASN A O 1
ATOM 702 N N . ASN A 1 93 ? 22.403 2.576 -16.294 1.00 83.94 93 ASN A N 1
ATOM 703 C CA . ASN A 1 93 ? 23.678 2.888 -15.640 1.00 83.94 93 ASN A CA 1
ATOM 704 C C . ASN A 1 93 ? 24.889 2.245 -16.353 1.00 83.94 93 ASN A C 1
ATOM 706 O O . ASN A 1 93 ? 25.950 2.098 -15.753 1.00 83.94 93 ASN A O 1
ATOM 710 N N . GLY A 1 94 ? 24.745 1.840 -17.616 1.00 79.62 94 GLY A N 1
ATOM 711 C CA . GLY A 1 94 ? 25.778 1.178 -18.416 1.00 79.62 94 GLY A CA 1
ATOM 712 C C . GLY A 1 94 ? 25.549 -0.330 -18.495 1.00 79.62 94 GLY A C 1
ATOM 713 O O . GLY A 1 94 ? 25.110 -0.825 -19.526 1.00 79.62 94 GLY A O 1
ATOM 714 N N . SER A 1 95 ? 25.819 -1.051 -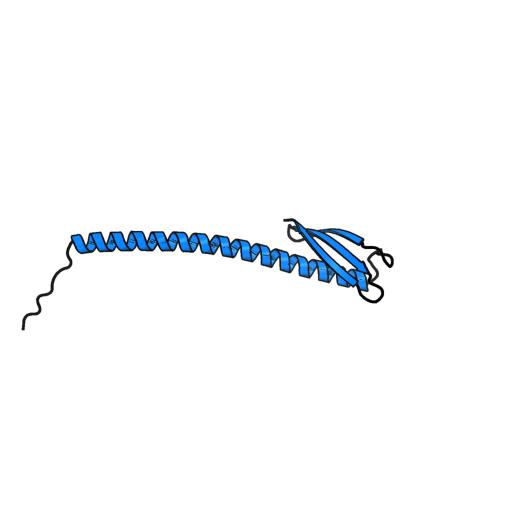17.403 1.00 79.62 95 SER A N 1
ATOM 715 C CA . SER A 1 95 ? 25.661 -2.517 -17.310 1.00 79.62 95 SER A CA 1
ATOM 716 C C . SER A 1 95 ? 24.417 -2.969 -16.535 1.00 79.62 95 SER A C 1
ATOM 718 O O . SER A 1 95 ? 24.152 -4.163 -16.430 1.00 79.62 95 SER A O 1
ATOM 720 N N . SER A 1 96 ? 23.653 -2.031 -15.970 1.00 83.00 96 SER A N 1
ATOM 721 C CA . SER A 1 96 ? 22.478 -2.317 -15.144 1.00 83.00 96 SER A CA 1
ATOM 722 C C . SER A 1 96 ? 21.401 -1.251 -15.323 1.00 83.00 96 SER A C 1
ATOM 724 O O . SER A 1 96 ? 21.699 -0.088 -15.607 1.00 83.00 96 SER A O 1
ATOM 726 N N . TRP A 1 97 ? 20.145 -1.648 -15.121 1.00 84.12 97 TRP A N 1
ATOM 727 C CA . TRP A 1 97 ? 18.984 -0.770 -15.166 1.00 84.12 97 TRP A CA 1
ATOM 728 C C . TRP A 1 97 ? 18.446 -0.516 -13.763 1.00 84.12 97 TRP A C 1
ATOM 730 O O . TRP A 1 97 ? 18.243 -1.434 -12.973 1.00 84.12 97 TRP A O 1
ATOM 740 N N . THR A 1 98 ? 18.171 0.748 -13.457 1.00 88.38 98 THR A N 1
ATOM 741 C CA . THR A 1 98 ? 17.399 1.132 -12.276 1.00 88.38 98 THR A CA 1
ATOM 742 C C . THR A 1 98 ? 15.994 1.504 -12.710 1.00 88.38 98 THR A C 1
ATOM 744 O O . THR A 1 98 ? 15.810 2.450 -13.476 1.00 88.38 98 THR A O 1
ATOM 747 N N . LEU A 1 99 ? 15.010 0.777 -12.186 1.00 88.88 99 LEU A N 1
ATOM 748 C CA . LEU A 1 99 ? 13.596 1.073 -12.365 1.00 88.88 99 LEU A CA 1
ATOM 749 C C . LEU A 1 99 ? 13.031 1.693 -11.087 1.00 88.88 99 LEU A C 1
ATOM 751 O O . LEU A 1 99 ? 13.280 1.207 -9.984 1.00 88.88 99 LEU A O 1
ATOM 755 N N . ARG A 1 100 ? 12.254 2.765 -11.229 1.00 89.94 100 ARG A N 1
ATOM 756 C CA . ARG A 1 100 ? 11.482 3.372 -10.140 1.00 89.94 100 ARG A CA 1
ATOM 757 C C . ARG A 1 100 ? 10.056 3.570 -10.607 1.00 89.94 100 ARG A C 1
ATOM 759 O O . ARG A 1 100 ? 9.853 4.137 -11.670 1.00 89.94 100 ARG A O 1
ATOM 766 N N . VAL A 1 101 ? 9.079 3.160 -9.812 1.00 92.75 101 VAL A N 1
ATOM 767 C CA . VAL A 1 101 ? 7.666 3.407 -10.108 1.00 92.75 101 VAL A CA 1
ATOM 768 C C . VAL A 1 101 ? 7.103 4.403 -9.108 1.00 92.75 101 VAL A C 1
ATOM 770 O O . VAL A 1 101 ? 7.342 4.301 -7.905 1.00 92.75 101 VAL A O 1
ATOM 773 N N . ARG A 1 102 ? 6.373 5.389 -9.619 1.00 92.25 102 ARG A N 1
ATOM 774 C CA . ARG A 1 102 ? 5.562 6.309 -8.831 1.00 92.25 102 ARG A CA 1
ATOM 775 C C . ARG A 1 102 ? 4.105 5.974 -9.090 1.00 92.25 102 ARG A C 1
ATOM 777 O O . ARG A 1 102 ? 3.688 6.019 -10.242 1.00 92.25 102 ARG A O 1
ATOM 784 N N . LEU A 1 103 ? 3.368 5.646 -8.036 1.00 91.19 103 LEU A N 1
ATOM 785 C CA . LEU A 1 103 ? 1.928 5.418 -8.094 1.00 91.19 103 LEU A CA 1
ATOM 786 C C . LEU A 1 103 ? 1.188 6.658 -7.600 1.00 91.19 103 LEU A C 1
ATOM 788 O O . LEU A 1 103 ? 1.624 7.309 -6.647 1.00 91.19 103 LEU A O 1
ATOM 792 N N . GLN A 1 104 ? 0.081 6.963 -8.258 1.00 89.19 104 GLN A N 1
ATOM 793 C CA . GLN A 1 104 ? -0.913 7.941 -7.849 1.00 89.19 104 GLN A CA 1
ATOM 794 C C . GLN A 1 104 ? -2.265 7.212 -7.787 1.00 89.19 104 GLN A C 1
ATOM 796 O O . GLN A 1 104 ? -2.625 6.567 -8.779 1.00 89.19 104 GLN A O 1
ATOM 801 N N . PRO A 1 105 ? -2.940 7.220 -6.622 1.00 76.38 105 PRO A N 1
ATOM 802 C CA . PRO A 1 105 ? -4.295 6.694 -6.496 1.00 76.38 105 PRO A CA 1
ATOM 803 C C . PRO A 1 105 ? -5.298 7.526 -7.300 1.00 76.38 105 PRO A C 1
ATOM 805 O O . PRO A 1 105 ? -4.988 8.704 -7.603 1.00 76.38 105 PRO A O 1
#

Radius of gyration: 29.66 Å; Cα contacts (8 Å, |Δi|>4): 87; chains: 1; bounding box: 57×34×86 Å

Mean predicted aligned error: 9.1 Å

Secondary structure (DSSP, 8-state):
-----PPPPHHHHHHHHHHHHHHHHHHHHHHHHHHHHHHHHHHHHHHHHHHHHHHHHHHHHHHTT-S---TT-EEEEEEEETTEEEEEEEEE-SS-EEEEEEEE-